Protein AF-A0A7X5TJL3-F1 (afdb_monomer_lite)

Secondary structure (DSSP, 8-state):
--HHHHHHHHHHHHHHHHHHHHHHHHHHHHHHHHHHHHHHHHHTT-S-HHHHHHHHHHHHHHHHHHTHHHHHHHHHHHHHHHHHIIIIITTTS-HHHHHHHHHHHHHT-----GGGHHHHHHHHHHHHT--------HHHHHHHHHH-

pLDDT: mean 82.18, std 7.96, range [58.28, 94.94]

Organism: NCBI:txid471575

Foldseek 3Di:
DDLVVLLLVLQLLLLLLLLQLLLLVVVVVVLVVLLVVLVVCCVVVNDDNVVSVVVNVVSVVVCVVVVSNVSSVVSNVLSVVSVCCSVPVSVPPDPVVSVVSVVVSVVVDDDGDPLSNLVSSQVSCVVVVHDRPDDRDPVSVVSSVSSD

Radius of gyration: 19.7 Å; chains: 1; bounding box: 54×30×52 Å

Structure (mmCIF, N/CA/C/O backbone):
data_AF-A0A7X5TJL3-F1
#
_entry.id   AF-A0A7X5TJL3-F1
#
loop_
_atom_site.group_PDB
_atom_site.id
_atom_site.type_symbol
_atom_site.label_atom_id
_atom_site.label_alt_id
_atom_site.label_comp_id
_atom_site.label_asym_id
_atom_site.label_entity_id
_atom_site.label_seq_id
_atom_site.pdbx_PDB_ins_code
_atom_site.Cartn_x
_atom_site.Cartn_y
_atom_site.Cartn_z
_atom_site.occupancy
_atom_site.B_iso_or_equiv
_atom_site.auth_seq_id
_atom_site.auth_comp_id
_atom_site.auth_asym_id
_atom_site.auth_atom_id
_atom_site.pdbx_PDB_model_num
ATOM 1 N N . MET A 1 1 ? -25.626 0.076 12.860 1.00 58.28 1 MET A N 1
ATOM 2 C CA . MET A 1 1 ? -24.336 -0.643 12.963 1.00 58.28 1 MET A CA 1
ATOM 3 C C . MET A 1 1 ? -24.153 -1.034 14.415 1.00 58.28 1 MET A C 1
ATOM 5 O O . MET A 1 1 ? -24.359 -0.165 15.246 1.00 58.28 1 MET A O 1
ATOM 9 N N . SER A 1 2 ? -23.841 -2.295 14.719 1.00 80.00 2 SER A N 1
ATOM 10 C CA . SER A 1 2 ? -23.421 -2.685 16.073 1.00 80.00 2 SER A CA 1
ATOM 11 C C . SER A 1 2 ? -21.980 -2.232 16.323 1.00 80.00 2 SER A C 1
ATOM 13 O O . SER A 1 2 ? -21.196 -2.100 15.376 1.00 80.00 2 SER A O 1
ATOM 15 N N . ARG A 1 3 ? -21.607 -2.029 17.588 1.00 77.50 3 ARG A N 1
ATOM 16 C CA . ARG A 1 3 ? -20.229 -1.732 18.003 1.00 77.50 3 ARG A CA 1
ATOM 17 C C . ARG A 1 3 ? -19.205 -2.712 17.437 1.00 77.50 3 ARG A C 1
ATOM 19 O O . ARG A 1 3 ? -18.154 -2.280 16.984 1.00 77.50 3 ARG A O 1
ATOM 26 N N . GLU A 1 4 ? -19.524 -4.001 17.398 1.00 80.69 4 GLU A N 1
ATOM 27 C CA . GLU A 1 4 ? -18.658 -5.037 16.818 1.00 80.69 4 GLU A CA 1
ATOM 28 C C . GLU A 1 4 ? -18.392 -4.789 15.327 1.00 80.69 4 GLU A C 1
ATOM 30 O O . GLU A 1 4 ? -17.241 -4.815 14.895 1.00 80.69 4 GLU A O 1
ATOM 35 N N . ASN A 1 5 ? -19.421 -4.416 14.558 1.00 81.56 5 ASN A N 1
ATOM 36 C CA . ASN A 1 5 ? -19.268 -4.083 13.140 1.00 81.56 5 ASN A CA 1
ATOM 37 C C . ASN A 1 5 ? -18.445 -2.802 12.930 1.00 81.56 5 ASN A C 1
ATOM 39 O O . ASN A 1 5 ? -17.727 -2.687 11.938 1.00 81.56 5 ASN A O 1
ATOM 43 N N . LEU A 1 6 ? -18.538 -1.831 13.846 1.00 81.38 6 LEU A N 1
ATOM 44 C CA . LEU A 1 6 ? -17.703 -0.625 13.804 1.00 81.38 6 LEU A CA 1
ATOM 45 C C . LEU A 1 6 ? -16.239 -0.952 14.110 1.00 81.38 6 LEU A C 1
ATOM 47 O O . LEU A 1 6 ? -15.354 -0.488 13.397 1.00 81.38 6 LEU A O 1
ATOM 51 N N . LEU A 1 7 ? -15.976 -1.783 15.120 1.00 83.50 7 LEU A N 1
ATOM 52 C CA . LEU A 1 7 ? -14.623 -2.240 15.445 1.00 83.50 7 LEU A CA 1
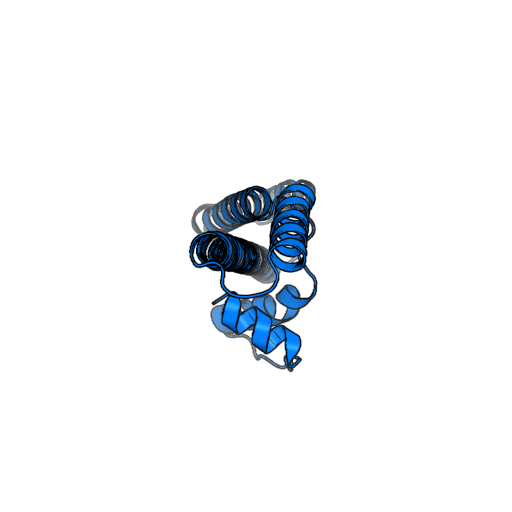ATOM 53 C C . LEU A 1 7 ? -14.008 -3.034 14.293 1.00 83.50 7 LEU A C 1
ATOM 55 O O . LEU A 1 7 ? -12.853 -2.795 13.940 1.00 83.50 7 LEU A O 1
ATOM 59 N N . TYR A 1 8 ? -14.801 -3.913 13.676 1.00 85.38 8 TYR A N 1
ATOM 60 C CA . TYR A 1 8 ? -14.427 -4.626 12.462 1.00 85.38 8 TYR A CA 1
ATOM 61 C C . TYR A 1 8 ? -14.016 -3.657 11.360 1.00 85.38 8 TYR A C 1
ATOM 63 O O . TYR A 1 8 ? -12.910 -3.759 10.836 1.00 85.38 8 TYR A O 1
ATOM 71 N N . LEU A 1 9 ? -14.881 -2.691 11.039 1.00 84.75 9 LEU A N 1
ATOM 72 C CA . LEU A 1 9 ? -14.642 -1.726 9.971 1.00 84.75 9 LEU A CA 1
ATOM 73 C C . LEU A 1 9 ? -13.375 -0.901 10.221 1.00 84.75 9 LEU A C 1
ATOM 75 O O . LEU A 1 9 ? -12.559 -0.756 9.318 1.00 84.75 9 LEU A O 1
ATOM 79 N N . ILE A 1 10 ? -13.177 -0.405 11.445 1.00 85.44 10 ILE 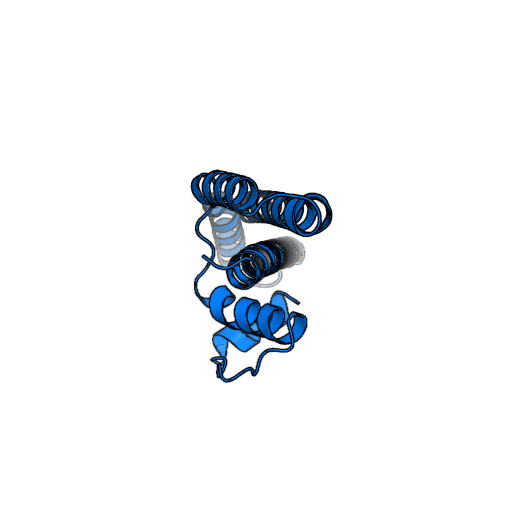A N 1
ATOM 80 C CA . ILE A 1 10 ? -12.000 0.396 11.809 1.00 85.44 10 ILE A CA 1
ATOM 81 C C . ILE A 1 10 ? -10.720 -0.432 11.667 1.00 85.44 10 ILE A C 1
ATOM 83 O O . ILE A 1 10 ? -9.751 0.022 11.054 1.00 85.44 10 ILE A O 1
ATOM 87 N N . TYR A 1 11 ? -10.706 -1.647 12.222 1.00 85.12 11 TYR A N 1
ATOM 88 C CA . TYR A 1 11 ? -9.522 -2.504 12.191 1.00 85.12 11 TYR A CA 1
ATOM 89 C C . TYR A 1 11 ? -9.218 -3.009 10.773 1.00 85.12 11 TYR A C 1
ATOM 91 O O . TYR A 1 11 ? -8.061 -3.055 10.355 1.00 85.12 11 TYR A O 1
ATOM 99 N N . TYR A 1 12 ? -10.261 -3.311 10.000 1.00 87.31 12 TYR A N 1
ATOM 100 C CA . TYR A 1 12 ? -10.164 -3.620 8.580 1.00 87.31 12 TYR A CA 1
ATOM 101 C C . TYR A 1 12 ? -9.555 -2.468 7.781 1.00 87.31 12 TYR A C 1
ATOM 103 O O . TYR A 1 12 ? -8.570 -2.684 7.074 1.00 87.31 12 TYR A O 1
ATOM 111 N N . SER A 1 13 ? -10.071 -1.246 7.930 1.00 86.06 13 SER A N 1
ATOM 112 C CA . SER A 1 13 ? -9.534 -0.071 7.239 1.00 86.06 13 SER A CA 1
ATOM 113 C C . SER A 1 13 ? -8.078 0.190 7.624 1.00 86.06 13 SER A C 1
ATOM 115 O O . SER A 1 13 ? -7.244 0.427 6.749 1.00 86.06 13 SER A O 1
ATOM 117 N N . TYR A 1 14 ? -7.733 0.064 8.910 1.00 87.88 14 TYR A N 1
ATOM 118 C CA . TYR A 1 14 ? -6.347 0.125 9.378 1.00 87.88 14 TYR A CA 1
ATOM 119 C C . TYR A 1 14 ? -5.448 -0.866 8.630 1.00 87.88 14 TYR A C 1
ATOM 121 O O . TYR A 1 14 ? -4.432 -0.469 8.050 1.00 87.88 14 TYR A O 1
ATOM 129 N N . GLN A 1 15 ? -5.830 -2.144 8.621 1.00 85.88 15 GLN A N 1
ATOM 130 C CA . GLN A 1 15 ? -5.022 -3.201 8.031 1.00 85.88 15 GLN A CA 1
ATOM 131 C C . GLN A 1 15 ? -4.894 -3.028 6.515 1.00 85.88 15 GLN A C 1
ATOM 133 O O . GLN A 1 15 ? -3.807 -3.201 5.962 1.00 85.88 15 GLN A O 1
ATOM 138 N N . LEU A 1 16 ? -5.978 -2.635 5.848 1.00 87.19 16 LEU A N 1
ATOM 139 C CA . LEU A 1 16 ? -6.014 -2.382 4.413 1.00 87.19 16 LEU A CA 1
ATOM 140 C C . LEU A 1 16 ? -5.047 -1.257 4.014 1.00 87.19 16 LEU A C 1
ATOM 142 O O . LEU A 1 16 ? -4.189 -1.454 3.149 1.00 87.19 16 LEU A O 1
ATOM 146 N N . HIS A 1 17 ? -5.139 -0.100 4.677 1.00 86.00 17 HIS A N 1
ATOM 147 C CA . HIS A 1 17 ? -4.269 1.052 4.415 1.00 86.00 17 HIS A CA 1
ATOM 148 C C . HIS A 1 17 ? -2.808 0.766 4.779 1.00 86.00 17 HIS A C 1
ATOM 150 O O . HIS A 1 17 ? -1.894 1.157 4.047 1.00 86.00 17 HIS A O 1
ATOM 156 N N . MET A 1 18 ? -2.565 0.016 5.857 1.00 86.81 18 MET A N 1
ATOM 157 C CA . MET A 1 18 ? -1.219 -0.418 6.229 1.00 86.81 18 MET A CA 1
ATOM 158 C C . MET A 1 18 ? -0.607 -1.319 5.151 1.00 86.81 18 MET A C 1
ATOM 160 O O . MET A 1 18 ? 0.497 -1.041 4.678 1.00 86.81 18 MET A O 1
ATOM 164 N N . MET A 1 19 ? -1.325 -2.355 4.715 1.00 86.06 19 MET A N 1
ATOM 165 C CA . MET A 1 19 ? -0.861 -3.266 3.664 1.00 86.06 19 MET A CA 1
ATOM 166 C C . MET A 1 19 ? -0.609 -2.530 2.345 1.00 86.06 19 MET A C 1
ATOM 168 O O . MET A 1 19 ? 0.393 -2.787 1.674 1.00 86.06 19 MET A O 1
ATOM 172 N N . PHE A 1 20 ? -1.469 -1.571 2.002 1.00 86.94 20 PHE A N 1
ATOM 173 C CA . PHE A 1 20 ? -1.290 -0.727 0.826 1.00 86.94 20 PHE A CA 1
ATOM 174 C C . PHE A 1 20 ? -0.024 0.133 0.914 1.00 86.94 20 PHE A C 1
ATOM 176 O O . PHE A 1 20 ? 0.763 0.160 -0.035 1.00 86.94 20 PHE A O 1
ATOM 183 N N . SER A 1 21 ? 0.233 0.758 2.068 1.00 86.50 21 SER A N 1
ATOM 184 C CA . SER A 1 21 ? 1.444 1.560 2.286 1.00 86.50 21 SER A CA 1
ATOM 185 C C . SER A 1 21 ? 2.731 0.739 2.135 1.00 86.50 21 SER A C 1
ATOM 187 O O . SER A 1 21 ? 3.676 1.171 1.471 1.00 86.50 21 SER A O 1
ATOM 189 N N . VAL A 1 22 ? 2.757 -0.479 2.687 1.00 87.88 22 VAL A N 1
ATOM 190 C CA . VAL A 1 22 ? 3.918 -1.375 2.613 1.00 87.88 22 VAL A CA 1
ATOM 191 C C . VAL A 1 22 ? 4.149 -1.841 1.179 1.00 87.88 22 VAL A C 1
ATOM 193 O O . VAL A 1 22 ? 5.288 -1.827 0.708 1.00 87.88 22 VAL A O 1
ATOM 196 N N . LEU A 1 23 ? 3.082 -2.216 0.470 1.00 86.12 23 LEU A N 1
ATOM 197 C CA . LEU A 1 23 ? 3.157 -2.648 -0.921 1.00 86.12 23 LEU A CA 1
ATOM 198 C C . LEU A 1 23 ? 3.738 -1.547 -1.817 1.00 86.12 23 LEU A C 1
ATOM 200 O O . LEU A 1 23 ? 4.712 -1.792 -2.530 1.00 86.12 23 LEU A O 1
ATOM 204 N N . LEU A 1 24 ? 3.176 -0.336 -1.755 1.00 86.44 24 LEU A N 1
ATOM 205 C CA . LEU A 1 24 ? 3.642 0.801 -2.551 1.00 86.44 24 LEU A CA 1
ATOM 206 C C . LEU A 1 24 ? 5.094 1.165 -2.220 1.00 86.44 24 LEU A C 1
ATOM 208 O O . LEU A 1 24 ? 5.900 1.364 -3.129 1.00 86.44 24 LEU A O 1
ATOM 212 N N . GLY A 1 25 ? 5.456 1.172 -0.933 1.00 85.38 25 GLY A N 1
ATOM 213 C CA . GLY A 1 25 ? 6.832 1.422 -0.503 1.00 85.38 25 GLY A CA 1
ATOM 214 C C . GLY A 1 25 ? 7.820 0.363 -1.004 1.00 85.38 25 GLY A C 1
ATOM 215 O O . GLY A 1 25 ? 8.956 0.684 -1.354 1.00 85.38 25 GLY A O 1
ATOM 216 N N . ARG A 1 26 ? 7.410 -0.909 -1.087 1.00 87.06 26 ARG A N 1
ATOM 217 C CA . ARG A 1 26 ? 8.241 -1.976 -1.670 1.00 87.06 26 ARG A CA 1
ATOM 218 C C . ARG A 1 26 ? 8.364 -1.843 -3.185 1.00 87.06 26 ARG A C 1
ATOM 220 O O . ARG A 1 26 ? 9.469 -2.007 -3.695 1.00 87.06 26 ARG A O 1
ATOM 227 N N . ILE A 1 27 ? 7.282 -1.507 -3.889 1.00 87.44 27 ILE A N 1
ATOM 228 C CA . ILE A 1 27 ? 7.315 -1.243 -5.336 1.00 87.44 27 ILE A CA 1
ATOM 229 C C . ILE A 1 27 ? 8.302 -0.113 -5.641 1.00 87.44 27 ILE A C 1
ATOM 231 O O . ILE A 1 27 ? 9.158 -0.274 -6.508 1.00 87.44 27 ILE A O 1
ATOM 235 N N . ASP A 1 28 ? 8.252 0.989 -4.891 1.00 88.31 28 ASP A N 1
ATOM 236 C CA . ASP A 1 28 ? 9.172 2.107 -5.103 1.00 88.31 28 ASP A CA 1
ATOM 237 C C . ASP A 1 28 ? 10.645 1.722 -4.863 1.00 88.31 28 ASP A C 1
ATOM 239 O O . ASP A 1 28 ? 11.521 2.058 -5.667 1.00 88.31 28 ASP A O 1
ATOM 243 N N . LYS A 1 29 ? 10.926 0.926 -3.821 1.00 88.56 29 LYS A N 1
ATOM 244 C CA . LYS A 1 29 ? 12.274 0.386 -3.565 1.00 88.56 29 LYS A CA 1
ATOM 245 C C . LYS A 1 29 ? 12.761 -0.530 -4.688 1.00 88.56 29 LYS A C 1
ATOM 247 O O . LYS A 1 29 ? 13.924 -0.444 -5.074 1.00 88.56 29 LYS A O 1
ATOM 252 N N . VAL A 1 30 ? 11.891 -1.381 -5.231 1.00 90.75 30 VAL A N 1
ATOM 253 C CA . VAL A 1 30 ? 12.221 -2.264 -6.361 1.00 90.75 30 VAL A CA 1
ATOM 254 C C . VAL A 1 30 ? 12.517 -1.446 -7.619 1.00 90.75 30 VAL A C 1
ATOM 256 O O . VAL A 1 30 ? 13.523 -1.690 -8.282 1.00 90.75 30 VAL A O 1
ATOM 259 N N . LEU A 1 31 ? 11.703 -0.432 -7.924 1.00 89.75 31 LEU A N 1
ATOM 260 C CA . LEU A 1 31 ? 11.952 0.464 -9.057 1.00 89.75 31 LEU A CA 1
ATOM 261 C C . LEU A 1 31 ? 13.257 1.253 -8.875 1.00 89.75 31 LEU A C 1
ATOM 263 O O . LEU A 1 31 ? 14.024 1.396 -9.825 1.00 89.75 31 LEU A O 1
ATOM 267 N N . SER A 1 32 ? 13.549 1.708 -7.654 1.00 91.25 32 SER A N 1
ATOM 268 C CA . SER A 1 32 ? 14.824 2.353 -7.311 1.00 91.25 32 SER A CA 1
ATOM 269 C C . SER A 1 32 ? 16.014 1.417 -7.514 1.00 91.25 32 SER A C 1
ATOM 271 O O . SER A 1 32 ? 17.022 1.820 -8.090 1.00 91.25 32 SER A O 1
ATOM 273 N N . PHE A 1 33 ? 15.891 0.156 -7.099 1.00 93.94 33 PHE A N 1
ATOM 274 C CA . PHE A 1 33 ? 16.916 -0.857 -7.329 1.00 93.94 33 PHE A CA 1
ATOM 275 C C . PHE A 1 33 ? 17.162 -1.087 -8.825 1.00 93.94 33 PHE A C 1
ATOM 277 O O . PHE A 1 33 ? 18.314 -1.090 -9.255 1.00 93.94 33 PHE A O 1
ATOM 284 N N . PHE A 1 34 ? 16.106 -1.207 -9.637 1.00 92.25 34 PHE A N 1
ATOM 285 C CA . PHE A 1 34 ? 16.254 -1.344 -11.088 1.00 92.25 34 PHE A CA 1
ATOM 286 C C . PHE A 1 34 ? 16.903 -0.119 -11.730 1.00 92.25 34 PHE A C 1
ATOM 288 O O . PHE A 1 34 ? 17.751 -0.283 -12.600 1.00 92.25 34 PHE A O 1
ATOM 295 N N . LEU A 1 35 ? 16.569 1.096 -11.288 1.00 92.75 35 LEU A N 1
ATOM 296 C CA . LEU A 1 35 ? 17.233 2.312 -11.765 1.00 92.75 35 LEU A CA 1
ATOM 297 C C . LEU A 1 35 ? 18.729 2.310 -11.439 1.00 92.75 35 LEU A C 1
ATOM 299 O O . LEU A 1 35 ? 19.533 2.638 -12.307 1.00 92.75 35 LEU A O 1
ATOM 303 N N . LEU A 1 36 ? 19.111 1.901 -10.226 1.00 94.12 36 LEU A N 1
ATOM 304 C CA . LEU A 1 36 ? 20.518 1.789 -9.837 1.00 94.12 36 LEU A CA 1
ATOM 305 C C . LEU A 1 36 ? 21.248 0.716 -10.652 1.00 94.12 36 LEU A C 1
ATOM 307 O O . LEU A 1 36 ? 22.354 0.956 -11.134 1.00 94.12 36 LEU A O 1
ATOM 311 N N . LEU A 1 37 ? 20.625 -0.448 -10.845 1.00 93.38 37 LEU A N 1
ATOM 312 C CA . LEU A 1 37 ? 21.190 -1.551 -11.619 1.00 93.38 37 LEU A CA 1
ATOM 313 C C . LEU A 1 37 ? 21.380 -1.159 -13.088 1.00 93.38 37 LEU A C 1
ATOM 315 O O . LEU A 1 37 ? 22.467 -1.331 -13.637 1.00 93.38 37 LEU A O 1
ATOM 319 N N . LEU A 1 38 ? 20.351 -0.582 -13.711 1.00 91.75 38 LEU A N 1
ATOM 320 C CA . LEU A 1 38 ? 20.407 -0.114 -15.094 1.00 91.75 38 LEU A CA 1
ATOM 321 C C . LEU A 1 38 ? 21.404 1.040 -15.252 1.00 91.75 38 LEU A C 1
ATOM 323 O O . LEU A 1 38 ? 22.201 1.020 -16.185 1.00 91.75 38 LEU A O 1
ATOM 327 N N . GLY A 1 39 ? 21.427 1.997 -14.319 1.00 91.19 39 GLY A N 1
ATOM 328 C CA . GLY A 1 39 ? 22.405 3.088 -14.310 1.00 91.19 39 GLY A CA 1
ATOM 329 C C . GLY A 1 39 ? 23.846 2.581 -14.217 1.00 91.19 39 GLY A C 1
ATOM 330 O O . GLY A 1 39 ? 24.717 3.040 -14.953 1.00 91.19 39 GLY A O 1
ATOM 331 N N . SER A 1 40 ? 24.084 1.563 -13.388 1.00 90.75 40 SER A N 1
ATOM 332 C CA . SER A 1 40 ? 25.393 0.905 -13.271 1.00 90.75 40 SER A CA 1
ATOM 333 C C . SER A 1 40 ? 25.770 0.151 -14.553 1.00 90.75 40 SER A C 1
ATOM 335 O O . SER A 1 40 ? 26.930 0.169 -14.964 1.00 90.75 40 SER A O 1
ATOM 337 N N . SER A 1 41 ? 24.789 -0.458 -15.229 1.00 90.94 41 SER A N 1
ATOM 338 C CA . SER A 1 41 ? 24.975 -1.152 -16.513 1.00 90.94 41 SER A CA 1
ATOM 339 C C . SER A 1 41 ? 25.466 -0.217 -17.621 1.00 90.94 41 SER A C 1
ATOM 341 O O . SER A 1 41 ? 26.300 -0.624 -18.430 1.00 90.94 41 SER A O 1
ATOM 343 N N . VAL A 1 42 ? 24.999 1.041 -17.641 1.00 88.81 42 VAL A N 1
ATOM 344 C CA . VAL A 1 42 ? 25.467 2.062 -18.597 1.00 88.81 42 VAL A CA 1
ATOM 345 C C . VAL A 1 42 ? 26.959 2.343 -18.405 1.00 88.81 42 VAL A C 1
ATOM 347 O O . VAL A 1 42 ? 27.702 2.376 -19.381 1.00 88.81 42 VAL A O 1
ATOM 350 N N . ILE A 1 43 ? 27.413 2.485 -17.154 1.00 87.88 43 ILE A N 1
ATOM 351 C CA . ILE A 1 43 ? 28.824 2.754 -16.824 1.00 87.88 43 ILE A CA 1
ATOM 352 C C . ILE A 1 43 ? 29.710 1.560 -17.195 1.00 87.88 43 ILE A C 1
ATOM 354 O O . ILE A 1 43 ? 30.785 1.737 -17.763 1.00 87.88 43 ILE A O 1
ATOM 358 N N . GLY A 1 44 ? 29.251 0.338 -16.911 1.00 88.50 44 GLY A N 1
ATOM 359 C CA . GLY A 1 44 ? 29.971 -0.892 -17.250 1.00 88.50 44 GLY A CA 1
ATOM 360 C C . GLY A 1 44 ? 29.972 -1.242 -18.742 1.00 88.50 44 GLY A C 1
ATOM 361 O O . GLY A 1 44 ? 30.541 -2.264 -19.113 1.00 88.50 44 GLY A O 1
ATOM 362 N N . ASN A 1 45 ? 29.316 -0.435 -19.587 1.00 85.88 45 ASN A N 1
ATOM 363 C CA . ASN A 1 45 ? 29.068 -0.721 -21.001 1.00 85.88 45 ASN A CA 1
ATOM 364 C C . ASN A 1 45 ? 28.467 -2.125 -21.237 1.00 85.88 45 ASN A C 1
ATOM 366 O O . ASN A 1 45 ? 28.781 -2.809 -22.212 1.00 85.88 45 ASN A O 1
ATOM 370 N N . LEU A 1 46 ? 27.625 -2.577 -20.303 1.00 82.19 46 LEU A N 1
ATOM 371 C CA . LEU A 1 46 ? 26.973 -3.879 -20.355 1.00 82.19 46 LEU A CA 1
ATOM 372 C C . LEU A 1 46 ? 25.632 -3.732 -21.081 1.00 82.19 46 LEU A C 1
ATOM 374 O O . LEU A 1 46 ? 24.737 -3.040 -20.598 1.00 82.19 46 LEU A O 1
ATOM 378 N N . GLY A 1 47 ? 25.485 -4.406 -22.224 1.00 84.25 47 GLY A N 1
ATOM 379 C CA . GLY A 1 47 ? 24.255 -4.412 -23.023 1.00 84.25 47 GLY A CA 1
ATOM 380 C C . GLY A 1 47 ? 24.103 -3.217 -23.973 1.00 84.25 47 GLY A C 1
ATOM 381 O O . GLY A 1 47 ? 25.042 -2.469 -24.234 1.00 84.25 47 GLY A O 1
ATOM 382 N N . ASN A 1 48 ? 22.903 -3.051 -24.539 1.00 90.00 48 ASN A N 1
ATOM 383 C CA . ASN A 1 48 ? 22.608 -1.959 -25.469 1.00 90.00 48 ASN A CA 1
ATOM 384 C C . ASN A 1 48 ? 22.223 -0.683 -24.702 1.00 90.00 48 ASN A C 1
ATOM 386 O O . ASN A 1 48 ? 21.135 -0.601 -24.127 1.00 90.00 48 ASN A O 1
ATOM 390 N N . GLN A 1 49 ? 23.097 0.325 -24.746 1.00 89.25 49 GLN A N 1
ATOM 391 C CA . GLN A 1 49 ? 22.937 1.595 -24.028 1.00 89.25 49 GLN A CA 1
ATOM 392 C C . GLN A 1 49 ? 21.635 2.336 -24.368 1.00 89.25 49 GLN A C 1
ATOM 394 O O . GLN A 1 49 ? 21.030 2.938 -23.484 1.00 89.25 49 GLN A O 1
ATOM 399 N N . VAL A 1 50 ? 21.163 2.260 -25.617 1.00 90.56 50 VAL A N 1
ATOM 400 C CA . VAL A 1 50 ? 19.919 2.923 -26.043 1.00 90.56 50 VAL A CA 1
ATOM 401 C C . VAL A 1 50 ? 18.712 2.273 -25.369 1.00 90.56 50 VAL A C 1
ATOM 403 O O . VAL A 1 50 ? 17.859 2.966 -24.820 1.00 90.56 50 VAL A O 1
ATOM 406 N N . ILE A 1 51 ? 18.664 0.938 -25.350 1.00 91.88 51 ILE A N 1
ATOM 407 C CA . ILE A 1 51 ? 17.573 0.185 -24.712 1.00 91.88 51 ILE A CA 1
ATOM 408 C C . ILE A 1 51 ? 17.566 0.439 -23.201 1.00 91.88 51 ILE A C 1
ATOM 410 O O . ILE A 1 51 ? 16.508 0.668 -22.618 1.00 91.88 51 ILE A O 1
ATOM 414 N N . ILE A 1 52 ? 18.745 0.451 -22.575 1.00 92.38 52 ILE A N 1
ATOM 415 C CA . ILE A 1 52 ? 18.892 0.722 -21.140 1.00 92.38 52 ILE A CA 1
ATOM 416 C C . ILE A 1 52 ? 18.453 2.154 -20.810 1.00 92.38 52 ILE A C 1
ATOM 418 O O . ILE A 1 52 ? 17.703 2.354 -19.856 1.00 92.38 52 ILE A O 1
ATOM 422 N N . GLY A 1 53 ? 18.843 3.141 -21.621 1.00 92.31 53 GLY A N 1
ATOM 423 C CA . GLY A 1 53 ? 18.409 4.530 -21.462 1.00 92.31 53 GLY A CA 1
ATOM 424 C C . GLY A 1 53 ? 16.890 4.690 -21.570 1.00 92.31 53 GLY A C 1
ATOM 425 O O . GLY A 1 53 ? 16.278 5.339 -20.720 1.00 92.31 53 GLY A O 1
ATOM 426 N N . ILE A 1 54 ? 16.261 4.036 -22.554 1.00 94.50 54 ILE A N 1
ATOM 427 C CA . ILE A 1 54 ? 14.796 4.017 -22.702 1.00 94.50 54 ILE A CA 1
ATOM 428 C C . ILE A 1 54 ? 14.135 3.367 -21.479 1.00 94.50 54 ILE A C 1
ATOM 430 O O . ILE A 1 54 ? 13.156 3.900 -20.960 1.00 94.50 54 ILE A O 1
ATOM 434 N N . ALA A 1 55 ? 14.677 2.253 -20.979 1.00 93.31 55 ALA A N 1
ATOM 435 C CA . ALA A 1 55 ? 14.149 1.578 -19.795 1.00 93.31 55 ALA A CA 1
ATOM 436 C C . ALA A 1 55 ? 14.233 2.462 -18.537 1.00 93.31 55 ALA A C 1
ATOM 438 O O . ALA A 1 55 ? 13.254 2.571 -17.798 1.00 93.31 55 ALA A O 1
ATOM 439 N N . ILE A 1 56 ? 15.361 3.147 -18.319 1.00 94.31 56 ILE A N 1
ATOM 440 C CA . ILE A 1 56 ? 15.536 4.106 -17.216 1.00 94.31 56 ILE A CA 1
ATOM 441 C C . ILE A 1 56 ? 14.511 5.242 -17.320 1.00 94.31 56 ILE A C 1
ATOM 443 O O . ILE A 1 56 ? 13.857 5.574 -16.325 1.00 94.31 56 ILE A O 1
ATOM 447 N N . ALA A 1 57 ? 14.335 5.817 -18.514 1.00 94.94 57 ALA A N 1
ATOM 448 C CA . ALA A 1 57 ? 13.377 6.896 -18.744 1.00 94.94 57 ALA A CA 1
ATOM 449 C C . ALA A 1 57 ? 11.933 6.439 -18.484 1.00 94.94 57 ALA A C 1
ATOM 451 O O . ALA A 1 57 ? 11.188 7.127 -17.787 1.00 94.94 57 ALA A O 1
ATOM 452 N N . ALA A 1 58 ? 11.558 5.250 -18.966 1.00 94.19 58 ALA A N 1
ATOM 453 C CA . ALA A 1 58 ? 10.234 4.672 -18.751 1.00 94.19 58 ALA A CA 1
ATOM 454 C C . ALA A 1 58 ? 9.951 4.414 -17.262 1.00 94.19 58 ALA A C 1
ATOM 456 O O . ALA A 1 58 ? 8.891 4.793 -16.764 1.00 94.19 58 ALA A O 1
ATOM 457 N N . ILE A 1 59 ? 10.906 3.830 -16.527 1.00 92.50 59 ILE A N 1
ATOM 458 C CA . ILE A 1 59 ? 10.769 3.592 -15.081 1.00 92.50 59 ILE A CA 1
ATOM 459 C C . ILE A 1 59 ? 10.646 4.919 -14.322 1.00 92.50 59 ILE A C 1
ATOM 461 O O . ILE A 1 59 ? 9.811 5.046 -13.427 1.00 92.50 59 ILE A O 1
ATOM 465 N N . THR A 1 60 ? 11.443 5.923 -14.687 1.00 92.12 60 THR A N 1
ATOM 466 C CA . THR A 1 60 ? 11.400 7.247 -14.051 1.00 92.12 60 THR A CA 1
ATOM 467 C C . THR A 1 60 ? 10.058 7.937 -14.292 1.00 92.12 60 THR A C 1
ATOM 469 O O . THR A 1 60 ? 9.434 8.410 -13.341 1.00 92.12 60 THR A O 1
ATOM 472 N N . ALA A 1 61 ? 9.566 7.929 -15.535 1.00 92.62 61 ALA A N 1
ATOM 473 C CA . ALA A 1 61 ? 8.256 8.472 -15.881 1.00 92.62 61 ALA A CA 1
ATOM 474 C C . ALA A 1 61 ? 7.127 7.750 -15.130 1.00 92.62 61 ALA A C 1
ATOM 476 O O . ALA A 1 61 ? 6.227 8.400 -14.601 1.00 92.62 61 ALA A O 1
ATOM 477 N N . LEU A 1 62 ? 7.207 6.420 -15.010 1.00 89.50 62 LEU A N 1
ATOM 478 C CA . LEU A 1 62 ? 6.245 5.623 -14.250 1.00 89.50 62 LEU A CA 1
ATOM 479 C C . LEU A 1 62 ? 6.228 6.015 -12.764 1.00 89.50 62 LEU A C 1
ATOM 481 O O . LEU A 1 62 ? 5.158 6.224 -12.195 1.00 89.50 62 LEU A O 1
ATOM 485 N N . ARG A 1 63 ? 7.401 6.165 -12.132 1.00 87.44 63 ARG A N 1
ATOM 486 C CA . ARG A 1 63 ? 7.502 6.607 -10.729 1.00 87.44 63 ARG A CA 1
ATOM 487 C C . ARG A 1 63 ? 6.906 7.995 -10.522 1.00 87.44 63 ARG A C 1
ATOM 489 O O . ARG A 1 63 ? 6.194 8.202 -9.542 1.00 87.44 63 ARG A O 1
ATOM 496 N N . MET A 1 64 ? 7.161 8.922 -11.445 1.00 86.12 64 MET A N 1
ATOM 497 C CA . MET A 1 64 ? 6.588 10.269 -11.397 1.00 86.12 64 MET A CA 1
ATOM 498 C C . MET A 1 64 ? 5.063 10.247 -11.550 1.00 86.12 64 MET A C 1
ATOM 500 O O . MET A 1 64 ? 4.366 10.857 -10.740 1.00 86.12 64 MET A O 1
ATOM 504 N N . ALA A 1 65 ? 4.546 9.506 -12.536 1.00 86.31 65 ALA A N 1
ATOM 505 C CA . ALA A 1 65 ? 3.115 9.431 -12.829 1.00 86.31 65 ALA A CA 1
ATOM 506 C C . ALA A 1 65 ? 2.299 8.871 -11.655 1.00 86.31 65 ALA A C 1
ATOM 508 O O . ALA A 1 65 ? 1.255 9.417 -11.312 1.00 86.31 65 ALA A O 1
ATOM 509 N N . PHE A 1 66 ? 2.786 7.806 -11.016 1.00 80.50 66 PHE A N 1
ATOM 510 C CA . PHE A 1 66 ? 2.068 7.156 -9.918 1.00 80.50 66 PHE A CA 1
ATOM 511 C C . PHE A 1 66 ? 2.415 7.711 -8.534 1.00 80.50 66 PHE A C 1
ATOM 513 O O . PHE A 1 66 ? 1.690 7.434 -7.580 1.00 80.50 66 PHE A O 1
ATOM 520 N N . SER A 1 67 ? 3.504 8.483 -8.408 1.00 83.31 67 SER A N 1
ATOM 521 C CA . SER A 1 67 ? 3.958 9.081 -7.144 1.00 83.31 67 SER A CA 1
ATOM 522 C C . SER A 1 67 ? 3.911 8.085 -5.972 1.00 83.31 67 SER A C 1
ATOM 524 O O . SER A 1 67 ? 3.442 8.417 -4.883 1.00 83.31 67 SER A O 1
ATOM 526 N N . PHE A 1 68 ? 4.379 6.849 -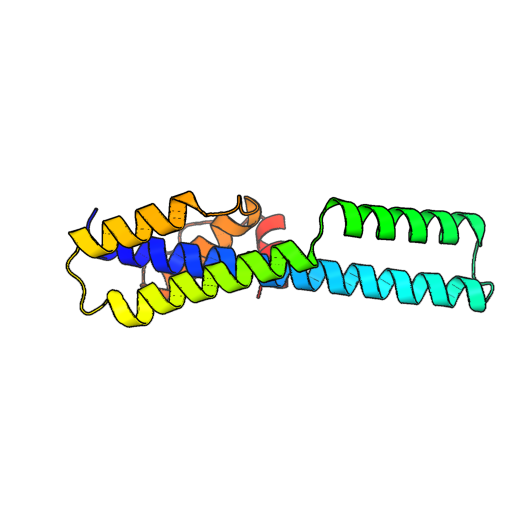6.212 1.00 81.81 68 PHE A N 1
ATOM 527 C CA . PHE A 1 68 ? 4.211 5.699 -5.311 1.00 81.81 68 PHE A CA 1
ATOM 528 C C . PHE A 1 68 ? 4.617 6.002 -3.866 1.00 81.81 68 PHE A C 1
ATOM 530 O O . PHE A 1 68 ? 3.909 5.622 -2.940 1.00 81.81 68 PHE A O 1
ATOM 537 N N . GLU A 1 69 ? 5.716 6.732 -3.678 1.00 80.56 69 GLU A N 1
ATOM 538 C CA . GLU A 1 69 ? 6.212 7.154 -2.367 1.00 80.56 69 GLU A CA 1
ATOM 539 C C . GLU A 1 69 ? 5.219 8.058 -1.619 1.00 80.56 69 GLU A C 1
ATOM 541 O O . GLU A 1 69 ? 4.900 7.809 -0.457 1.00 80.56 69 GLU A O 1
ATOM 546 N N . LYS A 1 70 ? 4.664 9.074 -2.292 1.00 84.56 70 LYS A N 1
ATOM 547 C CA . LYS A 1 70 ? 3.696 10.000 -1.682 1.00 84.56 70 LYS A CA 1
ATOM 548 C C . LYS A 1 70 ? 2.405 9.279 -1.308 1.00 84.56 70 LYS A C 1
ATOM 550 O O . LYS A 1 70 ? 1.866 9.500 -0.225 1.00 84.56 70 LYS A O 1
ATOM 555 N N . THR A 1 71 ? 1.930 8.402 -2.187 1.00 84.12 71 THR A N 1
ATOM 556 C CA . THR A 1 71 ? 0.721 7.607 -1.948 1.00 84.12 71 THR A CA 1
ATOM 557 C C . THR A 1 71 ? 0.935 6.602 -0.814 1.00 84.12 71 THR A C 1
ATOM 559 O O . THR A 1 71 ? 0.054 6.446 0.030 1.00 84.12 71 THR A O 1
ATOM 562 N N . ALA A 1 72 ? 2.116 5.977 -0.734 1.00 84.31 72 ALA A N 1
ATOM 563 C CA . ALA A 1 72 ? 2.478 5.082 0.364 1.00 84.31 72 ALA A CA 1
ATOM 564 C C . ALA A 1 72 ? 2.455 5.809 1.714 1.00 84.31 72 ALA A C 1
ATOM 566 O O . ALA A 1 72 ? 1.873 5.313 2.677 1.00 84.31 72 ALA A O 1
ATOM 567 N N . GLU A 1 73 ? 3.052 7.000 1.777 1.00 86.19 73 GLU A N 1
ATOM 568 C CA . GLU A 1 73 ? 3.109 7.805 2.997 1.00 86.19 73 GLU A CA 1
ATOM 569 C C . GLU A 1 73 ? 1.721 8.305 3.420 1.00 86.19 73 GLU A C 1
ATOM 571 O O . GLU A 1 73 ? 1.377 8.258 4.602 1.00 86.19 73 GLU A O 1
ATOM 576 N N . SER A 1 74 ? 0.889 8.727 2.463 1.00 86.25 74 SER A N 1
ATOM 577 C CA . SER A 1 74 ? -0.502 9.113 2.734 1.00 86.25 74 SER A CA 1
ATOM 578 C C . SER A 1 74 ? -1.302 7.943 3.324 1.00 86.25 74 SER A C 1
ATOM 580 O O . SER A 1 74 ? -1.890 8.069 4.400 1.00 86.25 74 SER A O 1
ATOM 582 N N . ALA A 1 75 ? -1.225 6.763 2.698 1.00 84.12 75 ALA A N 1
ATOM 583 C CA . ALA A 1 75 ? -1.876 5.549 3.194 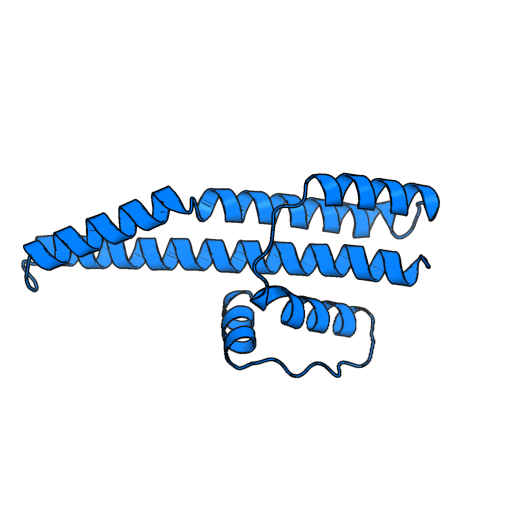1.00 84.12 75 ALA A CA 1
ATOM 584 C C . ALA A 1 75 ? -1.364 5.139 4.586 1.00 84.12 75 ALA A C 1
ATOM 586 O O . ALA A 1 75 ? -2.141 4.745 5.457 1.00 84.12 75 ALA A O 1
ATOM 587 N N . ARG A 1 76 ? -0.059 5.294 4.847 1.00 86.50 76 ARG A N 1
ATOM 588 C CA . ARG A 1 76 ? 0.526 5.034 6.168 1.00 86.50 76 ARG A CA 1
ATOM 589 C C . ARG A 1 76 ? -0.055 5.970 7.226 1.00 86.50 76 ARG A C 1
ATOM 591 O O . ARG A 1 76 ? -0.465 5.495 8.285 1.00 86.50 76 ARG A O 1
ATOM 598 N N . LYS A 1 77 ? -0.135 7.273 6.947 1.00 88.19 77 LYS A N 1
ATOM 599 C CA . LYS A 1 77 ? -0.742 8.252 7.865 1.00 88.19 77 LYS A CA 1
ATOM 600 C C . LYS A 1 77 ? -2.199 7.911 8.155 1.00 88.19 77 LYS A C 1
ATOM 602 O O . LYS A 1 77 ? -2.601 7.934 9.316 1.00 88.19 77 LYS A O 1
ATOM 607 N N . GLN A 1 78 ? -2.953 7.526 7.130 1.00 85.69 78 GLN A N 1
ATOM 608 C CA . GLN A 1 78 ? -4.346 7.124 7.282 1.00 85.69 78 GLN A CA 1
ATOM 609 C C . GLN A 1 78 ? -4.490 5.851 8.129 1.00 85.69 78 GLN A C 1
ATOM 611 O O . GLN A 1 78 ? -5.314 5.812 9.040 1.00 85.69 78 GLN A O 1
ATOM 616 N N . SER A 1 79 ? -3.618 4.851 7.943 1.00 86.62 79 SER A N 1
ATOM 617 C CA . SER A 1 79 ? -3.598 3.664 8.810 1.00 86.62 79 SER A CA 1
ATOM 618 C C . SER A 1 79 ? -3.347 4.037 10.277 1.00 86.62 79 SER A C 1
ATOM 620 O O . SER A 1 79 ? -4.067 3.593 11.165 1.00 86.62 79 SER A O 1
ATOM 622 N N . ILE A 1 80 ? -2.396 4.936 10.548 1.00 87.56 80 ILE A N 1
ATOM 623 C CA . ILE A 1 80 ? -2.097 5.377 11.916 1.00 87.56 80 ILE A CA 1
ATOM 624 C C . ILE A 1 80 ? -3.301 6.108 12.529 1.00 87.56 80 ILE A C 1
ATOM 626 O O . ILE A 1 80 ? -3.593 5.906 13.707 1.00 87.56 80 ILE A O 1
ATOM 630 N N . ARG A 1 81 ? -4.042 6.908 11.746 1.00 87.25 81 ARG A N 1
ATOM 631 C CA . ARG A 1 81 ? -5.286 7.552 12.210 1.00 87.25 81 ARG A CA 1
ATOM 632 C C . ARG A 1 81 ? -6.329 6.517 12.635 1.00 87.25 81 ARG A C 1
ATOM 634 O O . ARG A 1 81 ? -6.861 6.634 13.738 1.00 87.25 81 ARG A O 1
ATOM 641 N N . TYR A 1 82 ? -6.558 5.484 11.823 1.00 86.44 82 TYR A N 1
ATOM 642 C CA . TYR A 1 82 ? -7.480 4.396 12.169 1.00 86.44 82 TYR A CA 1
ATOM 643 C C . TYR A 1 82 ? -7.019 3.596 13.395 1.00 86.44 82 TYR A C 1
ATOM 645 O O . TYR A 1 82 ? -7.837 3.264 14.251 1.00 86.44 82 TYR A O 1
ATOM 653 N N . LEU A 1 83 ? -5.716 3.339 13.542 1.00 87.19 83 LEU A N 1
ATOM 654 C CA . LEU A 1 83 ? -5.170 2.662 14.723 1.00 87.19 83 LEU A CA 1
ATOM 655 C C . LEU A 1 83 ? -5.351 3.491 15.999 1.00 87.19 83 LEU A C 1
ATOM 657 O O . LEU A 1 83 ? -5.700 2.949 17.048 1.00 87.19 83 LEU A O 1
ATOM 661 N N . ASN A 1 84 ? -5.134 4.804 15.915 1.00 86.94 84 ASN A N 1
ATOM 662 C CA . ASN A 1 84 ? -5.349 5.713 17.037 1.00 86.94 84 ASN A CA 1
ATOM 663 C C . ASN A 1 84 ? -6.830 5.754 17.429 1.00 86.94 84 ASN A C 1
ATOM 665 O O . ASN A 1 84 ? -7.139 5.673 18.615 1.00 86.94 84 ASN A O 1
ATOM 669 N N . LEU A 1 85 ? -7.745 5.786 16.452 1.00 84.94 85 LEU A N 1
ATOM 670 C CA . LEU A 1 85 ? -9.184 5.675 16.703 1.00 84.94 85 LEU A CA 1
ATOM 671 C C . LEU A 1 85 ? -9.522 4.350 17.406 1.00 84.94 85 LEU A C 1
ATOM 673 O O . LEU A 1 85 ? -10.220 4.345 18.420 1.00 84.94 85 LEU A O 1
ATOM 677 N N . TYR A 1 86 ? -8.963 3.242 16.915 1.00 83.38 86 TYR A N 1
ATOM 678 C CA . TYR A 1 86 ? -9.147 1.918 17.504 1.00 83.38 86 TYR A CA 1
ATOM 679 C C . TYR A 1 86 ? -8.568 1.806 18.920 1.00 83.38 86 TYR A C 1
ATOM 681 O O . TYR A 1 86 ? -9.125 1.124 19.763 1.00 83.38 86 TYR A O 1
ATOM 689 N N . THR A 1 87 ? -7.451 2.461 19.223 1.00 82.88 87 THR A N 1
ATOM 690 C CA . THR A 1 87 ? -6.798 2.301 20.534 1.00 82.88 87 THR A CA 1
ATOM 691 C C . THR A 1 87 ? -7.390 3.242 21.585 1.00 82.88 87 THR A C 1
ATOM 693 O O . THR A 1 87 ? -7.532 2.862 22.744 1.00 82.88 87 THR A O 1
ATOM 696 N N . ILE A 1 88 ? -7.749 4.466 21.189 1.00 77.88 88 ILE A N 1
ATOM 697 C CA . ILE A 1 88 ? -8.164 5.538 22.107 1.00 77.88 88 ILE A CA 1
ATOM 698 C C . ILE A 1 88 ? -9.688 5.572 22.282 1.00 77.88 88 ILE A C 1
ATOM 700 O O . ILE A 1 88 ? -10.185 5.715 23.400 1.00 77.88 88 ILE A O 1
ATOM 704 N N . HIS A 1 89 ? -10.444 5.438 21.187 1.00 68.44 89 HIS A N 1
ATOM 705 C CA . HIS A 1 89 ? -11.890 5.689 21.178 1.00 68.44 89 HIS A CA 1
ATOM 706 C C . HIS A 1 89 ? -12.732 4.414 21.166 1.00 68.44 89 HIS A C 1
ATOM 708 O O . HIS A 1 89 ? -13.868 4.437 21.639 1.00 68.44 89 HIS A O 1
ATOM 714 N N . ALA A 1 90 ? -12.179 3.287 20.709 1.00 65.38 90 ALA A N 1
ATOM 715 C CA . ALA A 1 90 ? -12.906 2.020 20.647 1.00 65.38 90 ALA A CA 1
ATOM 716 C C . ALA A 1 90 ? -13.440 1.534 21.995 1.00 65.38 90 ALA A C 1
ATOM 718 O O . ALA A 1 90 ? -14.433 0.820 22.006 1.00 65.38 90 ALA A O 1
ATOM 719 N N . LEU A 1 91 ? -12.789 1.876 23.114 1.00 63.84 91 LEU A N 1
ATOM 720 C CA . LEU A 1 91 ? -13.175 1.409 24.449 1.00 63.84 91 LEU A CA 1
ATOM 721 C C . LEU A 1 91 ? -14.083 2.402 25.182 1.00 63.84 91 LEU A C 1
ATOM 723 O O . LEU A 1 91 ? -14.976 1.973 25.907 1.00 63.84 91 LEU A O 1
ATOM 727 N N . THR A 1 92 ? -13.926 3.701 24.930 1.00 66.25 92 THR A N 1
ATOM 728 C CA . THR A 1 92 ? -14.481 4.761 25.790 1.00 66.25 92 THR A CA 1
ATOM 729 C C . THR A 1 92 ? -15.593 5.575 25.126 1.00 66.25 92 THR A C 1
ATOM 731 O O . THR A 1 92 ? -16.402 6.172 25.829 1.00 66.25 92 THR A O 1
ATOM 734 N N . ALA A 1 93 ? -15.653 5.612 23.789 1.00 71.06 93 ALA A N 1
ATOM 735 C CA . ALA A 1 93 ? -16.606 6.456 23.071 1.00 71.06 93 ALA A CA 1
ATOM 736 C C . ALA A 1 93 ? -17.987 5.783 22.905 1.00 71.06 93 ALA A C 1
ATOM 738 O O . ALA A 1 93 ? -18.053 4.564 22.672 1.00 71.06 93 ALA A O 1
ATOM 739 N N . PRO A 1 94 ? -19.085 6.561 22.976 1.00 76.00 94 PRO A N 1
ATOM 740 C CA . PRO A 1 94 ? -20.421 6.099 22.613 1.00 76.00 94 PRO A CA 1
ATOM 741 C C . PRO A 1 94 ? -20.511 5.781 21.109 1.00 76.00 94 PRO A C 1
ATOM 743 O O . PRO A 1 94 ? -19.835 6.396 20.284 1.00 76.00 94 PRO A O 1
ATOM 746 N N . GLU A 1 95 ? -21.364 4.820 20.732 1.00 74.81 95 GLU A N 1
ATOM 747 C CA . GLU A 1 95 ? -21.480 4.320 19.344 1.00 74.81 95 GLU A CA 1
ATOM 748 C C . GLU A 1 95 ? -21.753 5.423 18.309 1.00 74.81 95 GLU A C 1
ATOM 750 O O . GLU A 1 95 ? -21.242 5.355 17.193 1.00 74.81 95 GLU A O 1
ATOM 755 N N . GLN A 1 96 ? -22.540 6.437 18.673 1.00 75.88 96 GLN A N 1
ATOM 756 C CA . GLN A 1 96 ? -22.912 7.537 17.778 1.00 75.88 96 GLN A CA 1
ATOM 757 C C . GLN A 1 96 ? -21.714 8.430 17.433 1.00 75.88 96 GLN A C 1
ATOM 759 O O . GLN A 1 96 ? -21.527 8.781 16.271 1.00 75.88 96 GLN A O 1
ATOM 764 N N . GLU A 1 97 ? -20.867 8.750 18.414 1.00 78.75 97 GLU A N 1
ATOM 765 C CA . GLU A 1 97 ? -19.638 9.509 18.163 1.00 78.75 97 GLU A CA 1
ATOM 766 C C . GLU A 1 97 ? -18.648 8.684 17.344 1.00 78.75 97 GLU A C 1
ATOM 768 O O . GLU A 1 97 ? -18.062 9.195 16.393 1.00 78.75 97 GLU A O 1
ATOM 773 N N . LEU A 1 98 ? -18.509 7.388 17.649 1.00 77.94 98 LEU A N 1
ATOM 774 C CA . LEU A 1 98 ? -17.623 6.496 16.902 1.00 77.94 98 LEU A CA 1
ATOM 775 C C . LEU A 1 98 ? -18.026 6.400 15.421 1.00 77.94 98 LEU A C 1
ATOM 777 O O . LEU A 1 98 ? -17.163 6.452 14.549 1.00 77.94 98 LEU A O 1
ATOM 781 N N . ALA A 1 99 ? -19.325 6.302 15.129 1.00 79.38 99 ALA A N 1
ATOM 782 C CA . ALA A 1 99 ? -19.833 6.272 13.759 1.00 79.38 99 ALA A CA 1
ATOM 783 C C . ALA A 1 99 ? -19.578 7.588 13.003 1.00 79.38 99 ALA A C 1
ATOM 785 O O . ALA A 1 99 ? -19.228 7.550 11.821 1.00 79.38 99 ALA A O 1
ATOM 786 N N . ASN A 1 100 ? -19.696 8.734 13.680 1.00 81.62 100 ASN A N 1
ATOM 787 C CA . ASN A 1 100 ? -19.372 10.036 13.093 1.00 81.62 100 ASN A CA 1
ATOM 788 C C . ASN A 1 100 ? -17.875 10.141 12.775 1.00 81.62 100 ASN A C 1
ATOM 790 O O . ASN A 1 100 ? -17.521 10.468 11.646 1.00 81.62 100 ASN A O 1
ATOM 794 N N . TYR A 1 101 ? -16.997 9.756 13.710 1.00 79.06 101 TYR A N 1
ATOM 795 C CA . TYR A 1 101 ? -15.550 9.742 13.469 1.00 79.06 101 TYR A CA 1
ATOM 796 C C . TYR A 1 101 ? -15.154 8.848 12.291 1.00 79.06 101 TYR A C 1
ATOM 798 O O . TYR A 1 101 ? -14.292 9.221 11.498 1.00 79.06 101 TYR A O 1
ATOM 806 N N . VAL A 1 102 ? -15.776 7.672 12.159 1.00 80.94 102 VAL A N 1
ATOM 807 C CA . VAL A 1 102 ? -15.527 6.774 11.023 1.00 80.94 102 VAL A CA 1
ATOM 808 C C . VAL A 1 102 ? -16.016 7.392 9.715 1.00 80.94 102 VAL A C 1
ATOM 810 O O . VAL A 1 102 ? -15.282 7.362 8.733 1.00 80.94 102 VAL A O 1
ATOM 813 N N . SER A 1 103 ? -17.215 7.977 9.704 1.00 80.75 103 SER A N 1
ATOM 814 C CA . SER A 1 103 ? -17.785 8.603 8.503 1.00 80.75 103 SER A CA 1
ATOM 815 C C . SER A 1 103 ? -16.919 9.765 8.010 1.00 80.75 103 SER A C 1
ATOM 817 O O . SER A 1 103 ? -16.643 9.867 6.816 1.00 80.75 103 SER A O 1
ATOM 819 N N . ASP A 1 104 ? -16.414 10.588 8.931 1.00 82.44 104 ASP A N 1
ATOM 820 C CA . ASP A 1 104 ? -15.495 11.680 8.606 1.00 82.44 104 ASP A CA 1
ATOM 821 C C . ASP A 1 104 ? -14.175 11.159 8.021 1.00 82.44 104 ASP A C 1
ATOM 823 O O . ASP A 1 104 ? -13.683 11.694 7.031 1.00 82.44 104 ASP A O 1
ATOM 827 N N . MET A 1 105 ? -13.614 10.076 8.574 1.00 79.50 105 MET A N 1
ATOM 828 C CA . MET A 1 105 ? -12.378 9.478 8.051 1.00 79.50 105 MET A CA 1
ATOM 829 C C . MET A 1 105 ? -12.561 8.813 6.681 1.00 79.50 105 MET A C 1
ATOM 831 O O . MET A 1 105 ? -11.636 8.847 5.871 1.00 79.50 105 MET A O 1
ATOM 835 N N . GLN A 1 106 ? -13.735 8.236 6.411 1.00 76.69 106 GLN A N 1
ATOM 836 C CA . GLN A 1 106 ? -14.055 7.606 5.128 1.00 76.69 106 GLN A CA 1
ATOM 837 C C . GLN A 1 106 ? -14.244 8.620 3.996 1.00 76.69 106 GLN A C 1
ATOM 839 O O . GLN A 1 106 ? -13.943 8.303 2.847 1.00 76.69 106 GLN A O 1
ATOM 844 N N . ASN A 1 107 ? -14.703 9.836 4.297 1.00 71.19 107 ASN A N 1
ATOM 845 C CA . ASN A 1 107 ? -14.829 10.892 3.288 1.00 71.19 107 ASN A CA 1
ATOM 846 C C . ASN A 1 107 ? -13.467 11.336 2.725 1.00 71.19 107 ASN A C 1
ATOM 848 O O . ASN A 1 107 ? -13.383 11.718 1.559 1.00 71.19 107 ASN A O 1
ATOM 852 N N . ASP A 1 108 ? -12.405 11.233 3.528 1.00 66.12 108 ASP A N 1
ATOM 853 C CA . ASP A 1 108 ? -11.029 11.560 3.136 1.00 66.12 108 ASP A CA 1
ATOM 854 C C . ASP A 1 108 ? -10.255 10.353 2.563 1.00 66.12 108 ASP A C 1
ATOM 856 O O . ASP A 1 108 ? -9.076 10.480 2.215 1.00 66.12 108 ASP A O 1
ATOM 860 N N . ASP A 1 109 ? -10.863 9.162 2.496 1.00 68.06 109 ASP A N 1
ATOM 861 C CA . ASP A 1 109 ? -10.129 7.941 2.163 1.00 68.06 109 ASP A CA 1
ATOM 862 C C . ASP A 1 109 ? -9.757 7.869 0.675 1.00 68.06 109 ASP A C 1
ATOM 864 O O . ASP A 1 109 ? -10.584 7.946 -0.237 1.00 68.06 109 ASP A O 1
ATOM 868 N N . HIS A 1 110 ? -8.469 7.640 0.419 1.00 63.59 110 HIS A N 1
ATOM 869 C CA . HIS A 1 110 ? -7.983 7.331 -0.919 1.00 63.59 110 HIS A CA 1
ATOM 870 C C . HIS A 1 110 ? -8.427 5.931 -1.362 1.00 63.59 110 HIS A C 1
ATOM 872 O O . HIS A 1 110 ? -8.425 4.980 -0.579 1.00 63.59 110 HIS A O 1
ATOM 878 N N . ILE A 1 111 ? -8.734 5.789 -2.657 1.00 66.56 111 ILE A N 1
ATOM 879 C CA . ILE A 1 111 ? -9.096 4.506 -3.272 1.00 66.56 111 ILE A CA 1
ATOM 880 C C . ILE A 1 111 ? -7.919 3.528 -3.142 1.00 66.56 111 ILE A C 1
ATOM 882 O O . ILE A 1 111 ? -6.886 3.679 -3.799 1.00 66.56 111 ILE A O 1
ATOM 886 N N . VAL A 1 112 ? -8.092 2.505 -2.305 1.00 71.75 112 VAL A N 1
ATOM 887 C CA . VAL A 1 112 ? -7.131 1.408 -2.151 1.00 71.75 112 VAL A CA 1
ATOM 888 C C . VAL A 1 112 ? -7.299 0.397 -3.288 1.00 71.75 112 VAL A C 1
ATOM 890 O O . VAL A 1 112 ? -8.386 0.204 -3.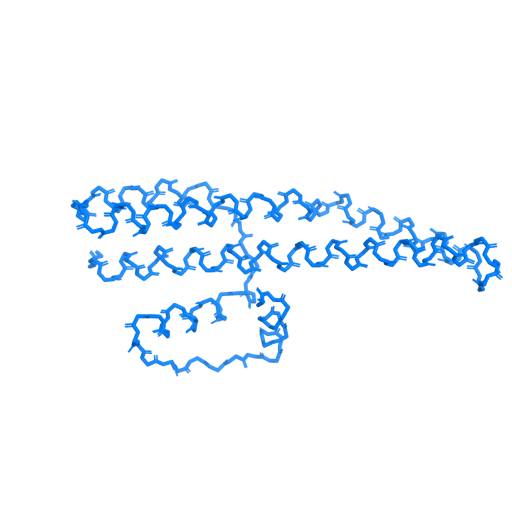833 1.00 71.75 112 VAL A O 1
ATOM 893 N N . TRP A 1 113 ? -6.211 -0.274 -3.668 1.00 70.69 113 TRP A N 1
ATOM 894 C CA . TRP A 1 113 ? -6.254 -1.310 -4.696 1.00 70.69 113 TRP A CA 1
ATOM 895 C C . TRP A 1 113 ? -7.082 -2.526 -4.250 1.00 70.69 113 TRP A C 1
ATOM 897 O O . TRP A 1 113 ? -6.800 -3.152 -3.229 1.00 70.69 113 TRP A O 1
ATOM 907 N N . SER A 1 114 ? -8.051 -2.912 -5.087 1.00 71.50 114 SER A N 1
ATOM 908 C CA . SER A 1 114 ? -8.979 -4.036 -4.870 1.00 71.50 114 SER A CA 1
ATOM 909 C C . SER A 1 114 ? -8.333 -5.376 -4.443 1.00 71.50 114 SER A C 1
ATOM 911 O O . SER A 1 114 ? -8.897 -6.029 -3.568 1.00 71.50 114 SER A O 1
ATOM 913 N N . PRO A 1 115 ? -7.134 -5.783 -4.920 1.00 72.69 115 PRO A N 1
ATOM 914 C CA . PRO A 1 115 ? -6.494 -7.038 -4.499 1.00 72.69 115 PRO A CA 1
ATOM 915 C C . PRO A 1 115 ? -6.076 -7.097 -3.020 1.00 72.69 115 PRO A C 1
ATOM 917 O O . PRO A 1 115 ? -5.678 -8.154 -2.538 1.00 72.69 115 PRO A O 1
ATOM 920 N N . LEU A 1 116 ? -6.096 -5.973 -2.298 1.00 76.75 116 LEU A N 1
ATOM 921 C CA . LEU A 1 116 ? -5.742 -5.927 -0.877 1.00 76.75 116 LEU A CA 1
ATOM 922 C C . LEU A 1 116 ? -6.954 -6.090 0.053 1.00 76.75 116 LEU A C 1
ATOM 924 O O . LEU A 1 116 ? -6.764 -6.332 1.242 1.00 76.75 116 LEU A O 1
ATOM 928 N N . VAL A 1 117 ? -8.175 -6.034 -0.489 1.00 80.25 117 VAL A N 1
ATOM 929 C CA . VAL A 1 117 ? -9.438 -6.167 0.258 1.00 80.25 117 VAL A CA 1
ATOM 930 C C . VAL A 1 117 ? -9.532 -7.535 0.934 1.00 80.25 117 VAL A C 1
ATOM 932 O O . VAL A 1 117 ? -9.588 -7.627 2.156 1.00 80.25 117 VAL A O 1
ATOM 935 N N . ASN A 1 118 ? -9.440 -8.611 0.152 1.00 81.19 118 ASN A N 1
ATOM 936 C CA . ASN A 1 118 ? -9.537 -9.981 0.658 1.00 81.19 118 ASN A CA 1
ATOM 937 C C . ASN A 1 118 ? -8.448 -10.356 1.686 1.00 81.19 118 ASN A C 1
ATOM 939 O O . ASN A 1 118 ? -8.780 -10.959 2.707 1.00 81.19 118 ASN A O 1
ATOM 943 N N . PRO A 1 119 ? -7.154 -10.021 1.496 1.00 81.44 119 PRO A N 1
ATOM 944 C CA . PRO A 1 119 ? -6.150 -10.327 2.511 1.00 81.44 119 PRO A CA 1
ATOM 945 C C . PRO A 1 119 ? -6.276 -9.470 3.779 1.00 81.44 119 PRO A C 1
ATOM 947 O O . PRO A 1 119 ? -5.991 -9.989 4.858 1.00 81.44 119 PRO A O 1
ATOM 950 N N . ALA A 1 120 ? -6.719 -8.211 3.686 1.00 81.88 120 ALA A N 1
ATOM 951 C CA . ALA A 1 120 ? -7.000 -7.394 4.869 1.00 81.88 120 ALA A CA 1
ATOM 952 C C . ALA A 1 120 ? -8.172 -7.974 5.680 1.00 81.88 120 ALA A C 1
ATOM 954 O O . ALA A 1 120 ? -8.070 -8.098 6.899 1.00 81.88 120 ALA A O 1
ATOM 955 N N . ASP A 1 121 ? -9.2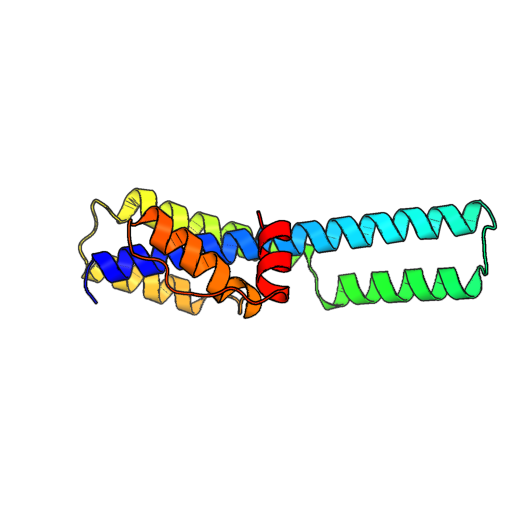25 -8.430 4.998 1.00 82.94 121 ASP A N 1
ATOM 956 C CA . ASP A 1 121 ? -10.406 -9.058 5.602 1.00 82.94 121 ASP A CA 1
ATOM 957 C C . ASP A 1 121 ? -10.041 -10.302 6.429 1.00 82.94 121 ASP A C 1
ATOM 959 O O . ASP A 1 121 ? -10.434 -10.445 7.586 1.00 82.94 121 ASP A O 1
ATOM 963 N N . ILE A 1 122 ? -9.183 -11.166 5.877 1.00 84.31 122 ILE A N 1
ATOM 964 C CA . ILE A 1 122 ? -8.697 -12.375 6.558 1.00 84.31 122 ILE A CA 1
ATOM 965 C C . ILE A 1 122 ? -7.924 -12.039 7.838 1.00 84.31 122 ILE A C 1
ATOM 967 O O . ILE A 1 122 ? -8.072 -12.730 8.849 1.00 84.31 122 ILE A O 1
ATOM 971 N N . ILE A 1 123 ? -7.076 -11.008 7.804 1.00 83.56 123 ILE A N 1
ATOM 972 C CA . ILE A 1 123 ? -6.282 -10.602 8.969 1.00 83.56 123 ILE A CA 1
ATOM 973 C C . ILE A 1 123 ? -7.195 -10.035 10.059 1.00 83.56 123 ILE A C 1
ATOM 975 O O . ILE A 1 123 ? -7.033 -10.399 11.224 1.00 83.56 123 ILE A O 1
ATOM 979 N N . THR A 1 124 ? -8.181 -9.219 9.684 1.00 83.00 124 THR A N 1
ATOM 980 C CA . THR A 1 124 ? -9.158 -8.650 10.619 1.00 83.00 124 THR A CA 1
ATOM 981 C C . THR A 1 124 ? -10.015 -9.720 11.277 1.00 83.00 124 THR A C 1
ATOM 983 O O . THR A 1 124 ? -10.072 -9.778 12.505 1.00 83.00 124 THR A O 1
ATOM 986 N N . ARG A 1 125 ? -10.607 -10.630 10.494 1.00 82.81 125 ARG A N 1
ATOM 987 C CA . ARG A 1 125 ? -11.392 -11.757 11.029 1.00 82.81 125 ARG A CA 1
ATOM 988 C C . ARG A 1 125 ? -10.571 -12.620 11.976 1.00 82.81 125 ARG A C 1
ATOM 990 O O . ARG A 1 125 ? -11.031 -12.963 13.059 1.00 82.81 125 ARG A O 1
ATOM 997 N N . LYS A 1 126 ? -9.316 -12.907 11.615 1.00 84.81 126 LYS A N 1
ATOM 998 C CA . LYS A 1 126 ? -8.398 -13.657 12.480 1.00 84.81 126 LYS A CA 1
ATOM 999 C C . LYS A 1 126 ? -8.109 -12.925 13.794 1.00 84.81 126 LYS A C 1
ATOM 1001 O O . LYS A 1 126 ? -7.989 -13.582 14.823 1.00 84.81 126 LYS A O 1
ATOM 1006 N N . HIS A 1 127 ? -7.977 -11.600 13.765 1.00 82.44 127 HIS A N 1
ATOM 1007 C CA . HIS A 1 127 ? -7.757 -10.795 14.967 1.00 82.44 127 HIS A CA 1
ATOM 1008 C C . HIS A 1 127 ? -8.993 -10.763 15.880 1.00 82.44 127 HIS A C 1
ATOM 1010 O O . HIS A 1 127 ? -8.850 -10.783 17.099 1.00 82.44 127 HIS A O 1
ATOM 1016 N N . LEU A 1 128 ? -10.197 -10.761 15.301 1.00 81.25 128 LEU A N 1
ATOM 1017 C CA . LEU A 1 128 ? -11.471 -10.744 16.031 1.00 81.25 128 LEU A CA 1
ATOM 1018 C C . LEU A 1 128 ? -11.986 -12.143 16.420 1.00 81.25 128 LEU A C 1
ATOM 1020 O O . LEU A 1 128 ? -12.984 -12.251 17.124 1.00 81.25 128 LEU A O 1
ATOM 1024 N N . GLY A 1 129 ? -11.295 -13.214 16.014 1.00 80.25 129 GLY A N 1
ATOM 1025 C CA . GLY A 1 129 ? -11.675 -14.595 16.332 1.00 80.25 129 GLY A CA 1
ATOM 1026 C C . GLY A 1 129 ? -12.812 -15.157 15.470 1.00 80.25 129 GLY A C 1
ATOM 1027 O O . GLY A 1 129 ? -13.403 -16.174 15.827 1.00 80.25 129 GLY A O 1
ATOM 1028 N N . GLU A 1 130 ? -13.112 -14.524 14.335 1.00 79.31 130 GLU A N 1
ATOM 1029 C CA . GLU A 1 130 ? -14.164 -14.946 13.410 1.00 79.31 130 GLU A CA 1
ATOM 1030 C C . GLU A 1 130 ? -13.690 -16.038 12.430 1.00 79.31 130 GLU A C 1
ATOM 1032 O O . GLU A 1 130 ? -12.513 -16.074 12.043 1.00 79.31 130 GLU A O 1
ATOM 1037 N N . PRO A 1 131 ? -14.594 -16.931 11.974 1.00 73.75 131 PRO A N 1
ATOM 1038 C CA . PRO A 1 131 ? -14.259 -17.953 10.990 1.00 73.75 131 PRO A CA 1
ATOM 1039 C C . PRO A 1 131 ? -13.887 -17.327 9.638 1.00 73.75 131 PRO A C 1
ATOM 1041 O O . PRO A 1 131 ? -14.578 -16.458 9.103 1.00 73.75 131 PRO A O 1
ATOM 1044 N N . VAL A 1 132 ? -12.779 -17.801 9.068 1.00 72.62 132 VAL A N 1
ATOM 1045 C CA . VAL A 1 132 ? -12.248 -17.342 7.780 1.00 72.62 132 VAL A CA 1
ATOM 1046 C C . VAL A 1 132 ? -12.669 -18.319 6.681 1.00 72.62 132 VAL A C 1
ATOM 1048 O O . VAL A 1 132 ? -12.119 -19.414 6.603 1.00 72.62 132 VAL A O 1
ATOM 1051 N N . ASP A 1 133 ? -13.603 -17.916 5.815 1.00 67.62 133 ASP A N 1
ATOM 1052 C CA . ASP A 1 133 ? -14.086 -18.738 4.681 1.00 67.62 133 ASP A CA 1
ATOM 1053 C C . ASP A 1 133 ? -13.632 -18.207 3.300 1.00 67.62 133 ASP A C 1
ATOM 1055 O O . ASP A 1 133 ? -13.967 -18.731 2.239 1.00 67.62 133 ASP A O 1
ATOM 1059 N N . ILE A 1 134 ? -12.827 -17.141 3.279 1.00 71.62 134 ILE A N 1
ATOM 1060 C CA . ILE A 1 134 ? -12.416 -16.491 2.029 1.00 71.62 134 ILE A CA 1
ATOM 1061 C C . ILE A 1 134 ? -11.190 -17.198 1.447 1.00 71.62 134 ILE A C 1
ATOM 1063 O O . ILE A 1 134 ? -10.105 -17.212 2.034 1.00 71.62 134 ILE A O 1
ATOM 1067 N N . LYS A 1 135 ? -11.341 -17.756 0.241 1.00 71.94 135 LYS A N 1
ATOM 1068 C CA . LYS A 1 135 ? -10.226 -18.305 -0.541 1.00 71.94 135 LYS A CA 1
ATOM 1069 C C . LYS A 1 135 ? -9.526 -17.191 -1.318 1.00 71.94 135 LYS A C 1
ATOM 1071 O O . LYS A 1 135 ? -10.087 -16.641 -2.257 1.00 71.94 135 LYS A O 1
ATOM 1076 N N . LEU A 1 136 ? -8.271 -16.918 -0.961 1.00 71.19 136 LEU A N 1
ATOM 1077 C CA . LEU A 1 136 ? -7.403 -15.984 -1.684 1.00 71.19 136 LEU A CA 1
ATOM 1078 C C . LEU A 1 136 ? -7.061 -16.505 -3.083 1.00 71.19 136 LEU A C 1
ATOM 1080 O O . LEU A 1 136 ? -6.637 -17.654 -3.257 1.00 71.19 136 LEU A O 1
ATOM 1084 N N . THR A 1 137 ? -7.143 -15.627 -4.074 1.00 78.56 137 THR A N 1
ATOM 1085 C CA . THR A 1 137 ? -6.578 -15.861 -5.403 1.00 78.56 137 THR A CA 1
ATOM 1086 C C . THR A 1 137 ? -5.044 -15.871 -5.350 1.00 78.56 137 THR A C 1
ATOM 1088 O O . THR A 1 137 ? -4.410 -15.372 -4.416 1.00 78.56 137 THR A O 1
ATOM 1091 N N . ARG A 1 138 ? -4.400 -16.434 -6.382 1.00 71.88 138 ARG A N 1
ATOM 1092 C CA . ARG A 1 138 ? -2.925 -16.468 -6.473 1.00 71.88 138 ARG A CA 1
ATOM 1093 C C . ARG A 1 138 ? -2.308 -15.063 -6.461 1.00 71.88 138 ARG A C 1
ATOM 1095 O O . ARG A 1 138 ? -1.261 -14.875 -5.848 1.00 71.88 138 ARG A O 1
ATOM 1102 N N . TRP A 1 139 ? -2.977 -14.097 -7.092 1.00 69.69 139 TRP A N 1
ATOM 1103 C CA . TRP A 1 139 ? -2.562 -12.694 -7.113 1.00 69.69 139 TRP A CA 1
ATOM 1104 C C . TRP A 1 139 ? -2.665 -12.041 -5.738 1.00 69.69 139 TRP A C 1
ATOM 1106 O O . TRP A 1 139 ? -1.724 -11.387 -5.303 1.00 69.69 139 TRP A O 1
ATOM 1116 N N . GLU A 1 140 ? -3.752 -12.274 -5.011 1.00 73.56 140 GLU A N 1
ATOM 1117 C CA . GLU A 1 140 ? -3.925 -11.726 -3.661 1.00 73.56 140 GLU A CA 1
ATOM 1118 C C . GLU A 1 140 ? -2.940 -12.337 -2.674 1.00 73.56 140 GLU A C 1
ATOM 1120 O O . GLU A 1 140 ? -2.412 -11.632 -1.825 1.00 73.56 140 GLU A O 1
ATOM 1125 N N . ARG A 1 141 ? -2.616 -13.625 -2.825 1.00 72.75 141 ARG A N 1
ATOM 1126 C CA . ARG A 1 141 ? -1.598 -14.294 -2.006 1.00 72.75 141 ARG A CA 1
ATOM 1127 C C . ARG A 1 141 ? -0.197 -13.732 -2.249 1.00 72.75 141 ARG A C 1
ATOM 1129 O O . ARG A 1 141 ? 0.597 -13.610 -1.317 1.00 72.75 141 ARG A O 1
ATOM 1136 N N . PHE A 1 142 ? 0.108 -13.392 -3.499 1.00 75.25 142 PHE A N 1
ATOM 1137 C CA . PHE A 1 142 ? 1.356 -12.730 -3.859 1.00 75.25 142 PHE A CA 1
ATOM 1138 C C . PHE A 1 142 ? 1.411 -11.314 -3.275 1.00 75.25 142 PHE A C 1
ATOM 1140 O O . PHE A 1 142 ? 2.348 -10.985 -2.549 1.00 75.25 142 PHE A O 1
ATOM 1147 N N . MET A 1 143 ? 0.367 -10.513 -3.501 1.00 72.06 143 MET A N 1
ATOM 1148 C CA . MET A 1 143 ? 0.263 -9.151 -2.971 1.00 72.06 143 MET A CA 1
ATOM 1149 C C . MET A 1 143 ? 0.283 -9.133 -1.442 1.00 72.06 143 MET A C 1
ATOM 1151 O O . MET A 1 143 ? 0.975 -8.307 -0.860 1.00 72.06 143 MET A O 1
ATOM 1155 N N . SER A 1 144 ? -0.378 -10.085 -0.776 1.00 70.56 144 SER A N 1
ATOM 1156 C CA . SER A 1 144 ? -0.341 -10.217 0.682 1.00 70.56 144 SER A CA 1
ATOM 1157 C C . SER A 1 144 ? 1.043 -10.607 1.188 1.00 70.56 144 SER A C 1
ATOM 1159 O O . SER A 1 144 ? 1.455 -10.138 2.238 1.00 70.56 144 SER A O 1
ATOM 1161 N N . CYS A 1 145 ? 1.779 -11.453 0.461 1.00 73.62 145 CYS A N 1
ATOM 1162 C CA . CYS A 1 145 ? 3.156 -11.799 0.816 1.00 73.62 145 CYS A CA 1
ATOM 1163 C C . CYS A 1 145 ? 4.085 -10.584 0.710 1.00 73.62 145 CYS A C 1
ATOM 1165 O O . CYS A 1 145 ? 4.993 -10.422 1.522 1.00 73.62 145 CYS A O 1
ATOM 1167 N N . ILE A 1 146 ? 3.846 -9.716 -0.274 1.00 73.62 146 ILE A N 1
ATOM 1168 C CA . ILE A 1 146 ? 4.593 -8.468 -0.424 1.00 73.62 146 ILE A CA 1
ATOM 1169 C C . ILE A 1 146 ? 4.125 -7.421 0.590 1.00 73.62 146 ILE A C 1
ATOM 1171 O O . ILE A 1 146 ? 4.942 -6.637 1.043 1.00 73.62 146 ILE A O 1
ATOM 1175 N N . ALA A 1 147 ? 2.860 -7.393 0.983 1.00 71.69 147 ALA A N 1
ATOM 1176 C CA . ALA A 1 147 ? 2.344 -6.408 1.932 1.00 71.69 147 ALA A CA 1
ATOM 1177 C C . ALA A 1 147 ? 2.566 -6.778 3.412 1.00 71.69 147 ALA A C 1
ATOM 1179 O O . ALA A 1 147 ? 2.345 -5.940 4.283 1.00 71.69 147 ALA A O 1
ATOM 1180 N N . ARG A 1 148 ? 2.980 -8.020 3.693 1.00 64.00 148 ARG A N 1
ATOM 1181 C CA . ARG A 1 148 ? 3.357 -8.511 5.026 1.00 64.00 148 ARG A CA 1
ATOM 1182 C C . ARG A 1 148 ? 4.753 -8.051 5.418 1.00 64.00 148 ARG A C 1
ATOM 1184 O O . ARG A 1 148 ? 4.948 -7.761 6.611 1.00 64.00 148 ARG A O 1
#

Sequence (148 aa):
MSRENLLYLIYYSYQLHMMFSVLLGRIDKVLSFFLLLLGSSVIGNLGNQVIIGIAIAAITALRMAFSFEKTAESARKQSIRYLNLYTIHALTAPEQELANYVSDMQNDDHIVWSPLVNPADIITRKHLGEPVDIKLTRWERFMSCIAR